Protein AF-A0A8S3RY70-F1 (afdb_monomer_lite)

Radius of gyration: 50.69 Å; chains: 1; bounding box: 101×26×153 Å

InterPro domains:
  IPR037692 Centrosomal protein of 70kDa [PTHR14594] (24-160)

Organism: Mytilus edulis (NCBI:txid6550)

Structure (mmCIF, N/CA/C/O backbone):
data_AF-A0A8S3RY70-F1
#
_entry.id   AF-A0A8S3RY70-F1
#
loop_
_atom_site.group_PDB
_atom_site.id
_atom_site.type_symbol
_atom_site.label_atom_id
_atom_site.label_alt_id
_atom_site.label_comp_id
_atom_site.label_asym_id
_atom_site.label_entity_id
_atom_site.label_seq_id
_atom_site.pdbx_PDB_ins_code
_atom_site.Cartn_x
_atom_site.Cartn_y
_atom_site.Cartn_z
_atom_site.occupancy
_atom_site.B_iso_or_equiv
_atom_site.auth_seq_id
_atom_site.auth_comp_id
_atom_site.auth_asym_id
_atom_site.auth_atom_id
_atom_site.pdbx_PDB_model_num
ATOM 1 N N . MET A 1 1 ? 48.195 20.180 -59.666 1.00 40.31 1 MET A N 1
ATOM 2 C CA . MET A 1 1 ? 47.235 19.082 -59.435 1.00 40.31 1 MET A CA 1
ATOM 3 C C . MET A 1 1 ? 47.561 18.448 -58.094 1.00 40.31 1 MET A C 1
ATOM 5 O O . MET A 1 1 ? 48.631 17.862 -58.009 1.00 40.31 1 MET A O 1
ATOM 9 N N . PRO A 1 2 ? 46.742 18.605 -57.044 1.00 42.50 2 PRO A N 1
ATOM 10 C CA . PRO A 1 2 ? 46.885 17.799 -55.841 1.00 42.50 2 PRO A CA 1
ATOM 11 C C . PRO A 1 2 ? 45.959 16.576 -55.916 1.00 42.50 2 PRO A C 1
ATOM 13 O O . PRO A 1 2 ? 44.801 16.683 -56.326 1.00 42.50 2 PRO A O 1
ATOM 16 N N . HIS A 1 3 ? 46.510 15.414 -55.567 1.00 44.06 3 HIS A N 1
ATOM 17 C CA . HIS A 1 3 ? 45.805 14.139 -55.493 1.00 44.06 3 HIS A CA 1
ATOM 18 C C . HIS A 1 3 ? 44.674 14.195 -54.462 1.00 44.06 3 HIS A C 1
ATOM 20 O O . HIS A 1 3 ? 44.849 14.701 -53.354 1.00 44.06 3 HIS A O 1
ATOM 26 N N . ARG A 1 4 ? 43.507 13.684 -54.875 1.00 49.88 4 ARG A N 1
ATOM 27 C CA . ARG A 1 4 ? 42.359 13.389 -54.013 1.00 49.88 4 ARG A CA 1
ATOM 28 C C . ARG A 1 4 ? 42.833 12.529 -52.846 1.00 49.88 4 ARG A C 1
ATOM 30 O O . ARG A 1 4 ? 43.510 11.537 -53.081 1.00 49.88 4 ARG A O 1
ATOM 37 N N . GLY A 1 5 ? 42.458 12.920 -51.631 1.00 53.47 5 GLY A N 1
ATOM 38 C CA . GLY A 1 5 ? 42.557 12.046 -50.474 1.00 53.47 5 GLY A CA 1
ATOM 39 C C . GLY A 1 5 ? 41.708 10.805 -50.712 1.00 53.47 5 GLY A C 1
ATOM 40 O O . GLY A 1 5 ? 40.521 10.921 -51.028 1.00 53.47 5 GLY A O 1
ATOM 41 N N . ASP A 1 6 ? 42.341 9.647 -50.592 1.00 48.41 6 ASP A N 1
ATOM 42 C CA . ASP A 1 6 ? 41.660 8.376 -50.426 1.00 48.41 6 ASP A CA 1
ATOM 43 C C . ASP A 1 6 ? 40.875 8.469 -49.113 1.00 48.41 6 ASP A C 1
ATOM 45 O O . ASP A 1 6 ? 41.433 8.545 -48.020 1.00 48.41 6 ASP A O 1
ATOM 49 N N . VAL A 1 7 ? 39.559 8.618 -49.234 1.00 56.88 7 VAL A N 1
ATOM 50 C CA . VAL A 1 7 ? 38.648 8.542 -48.098 1.00 56.88 7 VAL A CA 1
ATOM 51 C C . VAL A 1 7 ? 38.466 7.049 -47.829 1.00 56.88 7 VAL A C 1
ATOM 53 O O . VAL A 1 7 ? 37.904 6.344 -48.664 1.00 56.88 7 VAL A O 1
ATOM 56 N N . ASP A 1 8 ? 38.987 6.568 -46.700 1.00 56.91 8 ASP A N 1
ATOM 57 C CA . ASP A 1 8 ? 38.891 5.174 -46.238 1.00 56.91 8 ASP A CA 1
ATOM 58 C C . ASP A 1 8 ? 37.442 4.814 -45.847 1.00 56.91 8 ASP A C 1
ATOM 60 O O . ASP A 1 8 ? 37.106 4.652 -44.672 1.00 56.91 8 ASP A O 1
ATOM 64 N N . TYR A 1 9 ? 36.553 4.693 -46.834 1.00 58.62 9 TYR A N 1
ATOM 65 C CA . TYR A 1 9 ? 35.142 4.347 -46.620 1.00 58.62 9 TYR A CA 1
ATOM 66 C C . TYR A 1 9 ? 34.954 2.959 -45.976 1.00 58.62 9 TYR A C 1
ATOM 68 O O . TYR A 1 9 ? 34.000 2.757 -45.230 1.00 58.62 9 TYR A O 1
ATOM 76 N N . GLU A 1 10 ? 35.871 2.013 -46.208 1.00 60.88 10 GLU A N 1
ATOM 77 C CA . GLU A 1 10 ? 35.789 0.653 -45.647 1.00 60.88 10 GLU A CA 1
ATOM 78 C C . GLU A 1 10 ? 36.061 0.608 -44.133 1.00 60.88 10 GLU A C 1
ATOM 80 O O . GLU A 1 10 ? 35.450 -0.181 -43.410 1.00 60.88 10 GLU A O 1
ATOM 85 N N . ASN A 1 11 ? 36.944 1.478 -43.628 1.00 65.56 11 ASN A N 1
ATOM 86 C CA . ASN A 1 11 ? 37.232 1.561 -42.193 1.00 65.56 11 ASN A CA 1
ATOM 87 C C . ASN A 1 11 ? 36.081 2.205 -41.411 1.00 65.56 11 ASN A C 1
ATOM 89 O O . ASN A 1 11 ? 35.861 1.861 -40.247 1.00 65.56 11 ASN A O 1
ATOM 93 N N . ASP A 1 12 ? 35.355 3.133 -42.034 1.00 68.25 12 ASP A N 1
ATOM 94 C CA . ASP A 1 12 ? 34.250 3.840 -41.389 1.00 68.25 12 ASP A CA 1
ATOM 95 C C . ASP A 1 12 ? 32.998 2.951 -41.288 1.00 68.25 12 ASP A C 1
ATOM 97 O O . ASP A 1 12 ? 32.370 2.884 -40.232 1.00 68.25 12 ASP A O 1
ATOM 101 N N . ASP A 1 13 ? 32.702 2.154 -42.321 1.00 71.62 13 ASP A N 1
ATOM 102 C CA . ASP A 1 13 ? 31.567 1.217 -42.313 1.00 71.62 13 ASP A CA 1
ATOM 103 C C . ASP A 1 13 ? 31.743 0.091 -41.272 1.00 71.62 13 ASP A C 1
ATOM 105 O O . ASP A 1 13 ? 30.827 -0.224 -40.504 1.00 71.62 13 ASP A O 1
ATOM 109 N N . MET A 1 14 ? 32.964 -0.448 -41.133 1.00 73.56 14 MET A N 1
ATOM 110 C CA . MET A 1 14 ? 33.281 -1.413 -40.069 1.00 73.56 14 MET A CA 1
ATOM 111 C C . MET A 1 14 ? 33.104 -0.820 -38.664 1.00 73.56 14 MET A C 1
ATOM 113 O O . MET A 1 14 ? 32.592 -1.495 -37.764 1.00 73.56 14 MET A O 1
ATOM 117 N N . ARG A 1 15 ? 33.494 0.444 -38.460 1.00 77.69 15 ARG A N 1
ATOM 118 C CA . ARG A 1 15 ? 33.315 1.141 -37.176 1.00 77.69 15 ARG A CA 1
ATOM 119 C C . ARG A 1 15 ? 31.844 1.400 -36.871 1.00 77.69 15 ARG A C 1
ATOM 121 O O . ARG A 1 15 ? 31.415 1.161 -35.742 1.00 77.69 15 ARG A O 1
ATOM 128 N N . ILE A 1 16 ? 31.065 1.830 -37.862 1.00 79.31 16 ILE A N 1
ATOM 129 C CA . ILE A 1 16 ? 29.621 2.061 -37.730 1.00 79.31 16 ILE A CA 1
ATOM 130 C C . ILE A 1 16 ? 28.901 0.755 -37.372 1.00 79.31 16 ILE A C 1
ATOM 132 O O . ILE A 1 16 ? 28.105 0.735 -36.431 1.00 79.31 16 ILE A O 1
ATOM 136 N N . SER A 1 17 ? 29.227 -0.347 -38.053 1.00 79.81 17 SER A N 1
ATOM 137 C CA . SER A 1 17 ? 28.645 -1.663 -37.772 1.00 79.81 17 SER A CA 1
ATOM 138 C C . SER A 1 17 ? 28.992 -2.167 -36.366 1.00 79.81 17 SER A C 1
ATOM 140 O O . SER A 1 17 ? 28.121 -2.656 -35.642 1.00 79.81 17 SER A O 1
ATOM 142 N N . SER A 1 18 ? 30.245 -1.990 -35.932 1.00 83.88 18 SER A N 1
ATOM 143 C CA . SER A 1 18 ? 30.677 -2.350 -34.576 1.00 83.88 18 SER A CA 1
ATOM 144 C C . SER A 1 18 ? 29.938 -1.543 -33.506 1.00 83.88 18 SER A C 1
ATOM 146 O O . SER A 1 18 ? 29.414 -2.122 -32.556 1.00 83.88 18 SER A O 1
ATOM 148 N N . ASN A 1 19 ? 29.850 -0.220 -33.669 1.00 85.81 19 ASN A N 1
ATOM 149 C CA . ASN A 1 19 ? 29.163 0.653 -32.715 1.00 85.81 19 ASN A CA 1
ATOM 150 C C . ASN A 1 19 ? 27.660 0.356 -32.655 1.00 85.81 19 ASN A C 1
ATOM 152 O O . ASN A 1 19 ? 27.086 0.324 -31.570 1.00 85.81 19 ASN A O 1
ATOM 156 N N . TYR A 1 20 ? 27.029 0.069 -33.799 1.00 88.94 20 TYR A N 1
ATOM 157 C CA . TYR A 1 20 ? 25.628 -0.345 -33.850 1.00 88.94 20 TYR A CA 1
ATOM 158 C C . TYR A 1 20 ? 25.375 -1.633 -33.056 1.00 88.94 20 TYR A C 1
ATOM 160 O O . TYR A 1 20 ? 24.384 -1.720 -32.336 1.00 88.94 20 TYR A O 1
ATOM 168 N N . ARG A 1 21 ? 26.263 -2.631 -33.154 1.00 90.56 21 ARG A N 1
ATOM 169 C CA . ARG A 1 21 ? 26.106 -3.887 -32.404 1.00 90.56 21 ARG A CA 1
ATOM 170 C C . ARG A 1 21 ? 26.146 -3.671 -30.894 1.00 90.56 21 ARG A C 1
ATOM 172 O O . ARG A 1 21 ? 25.269 -4.184 -30.207 1.00 90.56 21 ARG A O 1
ATOM 179 N N . VAL A 1 22 ? 27.114 -2.894 -30.407 1.00 91.75 22 VAL A N 1
ATOM 180 C CA . VAL A 1 22 ? 27.222 -2.547 -28.979 1.00 91.75 22 VAL A CA 1
ATOM 181 C C . VAL A 1 22 ? 25.963 -1.816 -28.517 1.00 91.75 22 VAL A C 1
ATOM 183 O O . VAL A 1 22 ? 25.347 -2.193 -27.527 1.00 91.75 22 VAL A O 1
ATOM 186 N N . GLU A 1 23 ? 25.520 -0.832 -29.297 1.00 92.44 23 GLU A N 1
ATOM 187 C CA . GLU A 1 23 ? 24.319 -0.057 -29.003 1.00 92.44 23 GLU A CA 1
ATOM 188 C C . GLU A 1 23 ? 23.063 -0.944 -28.919 1.00 92.44 23 GLU A C 1
ATOM 190 O O . GLU A 1 23 ? 22.250 -0.803 -28.006 1.00 92.44 23 GLU A O 1
ATOM 195 N N . VAL A 1 24 ? 22.909 -1.904 -29.834 1.00 93.81 24 VAL A N 1
ATOM 196 C CA . VAL A 1 24 ? 21.807 -2.875 -29.802 1.00 93.81 24 VAL A CA 1
ATOM 197 C C . VAL A 1 24 ? 21.859 -3.744 -28.548 1.00 93.81 24 VAL A C 1
ATOM 199 O O . VAL A 1 24 ? 20.811 -3.965 -27.943 1.00 93.81 24 VAL A O 1
ATOM 202 N N . GLU A 1 25 ? 23.032 -4.246 -28.163 1.00 94.62 25 GLU A N 1
ATOM 203 C CA . GLU A 1 25 ? 23.199 -5.086 -26.970 1.00 94.62 25 GLU A CA 1
ATOM 204 C C . GLU A 1 25 ? 22.849 -4.310 -25.690 1.00 94.62 25 GLU A C 1
ATOM 206 O O . GLU A 1 25 ? 22.029 -4.775 -24.897 1.00 94.62 25 GLU A O 1
ATOM 211 N N . GLU A 1 26 ? 23.350 -3.084 -25.534 1.00 94.06 26 GLU A N 1
ATOM 212 C CA . GLU A 1 26 ? 23.050 -2.255 -24.361 1.00 94.06 26 GLU A CA 1
ATOM 213 C C . GLU A 1 26 ? 21.557 -1.901 -24.264 1.00 94.06 26 GLU A C 1
ATOM 215 O O . GLU A 1 26 ? 20.950 -1.979 -23.192 1.00 94.06 26 GLU A O 1
ATOM 220 N N . TRP A 1 27 ? 20.911 -1.573 -25.388 1.00 96.19 27 TRP A N 1
ATOM 221 C CA . TRP A 1 27 ? 19.465 -1.335 -25.405 1.00 96.19 27 TRP A CA 1
ATOM 222 C C . TRP A 1 27 ? 18.636 -2.602 -25.199 1.00 96.19 27 TRP A C 1
ATOM 224 O O . TRP A 1 27 ? 17.503 -2.513 -24.719 1.00 96.19 27 TRP A O 1
ATOM 234 N N . GLN A 1 28 ? 19.145 -3.787 -25.545 1.00 96.31 28 GLN A N 1
ATOM 235 C CA . GLN A 1 28 ? 18.441 -5.041 -25.276 1.00 96.31 28 GLN A CA 1
ATOM 236 C C . GLN A 1 28 ? 18.275 -5.285 -23.777 1.00 96.31 28 GLN A C 1
ATOM 238 O O . GLN A 1 28 ? 17.209 -5.752 -23.370 1.00 96.31 28 GLN A O 1
ATOM 243 N N . ASP A 1 29 ? 19.271 -4.944 -22.964 1.00 94.38 29 ASP A N 1
ATOM 244 C CA . ASP A 1 29 ? 19.179 -5.094 -21.513 1.00 94.38 29 ASP A CA 1
ATOM 245 C C . ASP A 1 29 ? 18.167 -4.119 -20.905 1.00 94.38 29 ASP A C 1
ATOM 247 O O . ASP A 1 29 ? 17.280 -4.547 -20.163 1.00 94.38 29 ASP A O 1
ATOM 251 N N . ILE A 1 30 ? 18.177 -2.851 -21.332 1.00 96.38 30 ILE A N 1
ATOM 252 C CA . ILE A 1 30 ? 17.139 -1.876 -20.950 1.00 96.38 30 ILE A CA 1
ATOM 253 C C . ILE A 1 30 ? 15.744 -2.366 -21.351 1.00 96.38 30 ILE A C 1
ATOM 255 O O . ILE A 1 30 ? 14.795 -2.292 -20.575 1.00 96.38 30 ILE A O 1
ATOM 259 N N . ASN A 1 31 ? 15.606 -2.919 -22.555 1.00 96.75 31 ASN A N 1
ATOM 260 C CA . ASN A 1 31 ? 14.332 -3.419 -23.060 1.00 96.75 31 ASN A CA 1
ATOM 261 C C . ASN A 1 31 ? 13.786 -4.624 -22.284 1.00 96.75 31 ASN A C 1
ATOM 263 O O . ASN A 1 31 ? 12.565 -4.801 -22.233 1.00 96.75 31 ASN A O 1
ATOM 267 N N . LYS A 1 32 ? 14.651 -5.469 -21.706 1.00 95.25 32 LYS A N 1
ATOM 268 C CA . LYS A 1 32 ? 14.214 -6.557 -20.815 1.00 95.25 32 LYS A CA 1
ATOM 269 C C . LYS A 1 32 ? 13.559 -5.980 -19.563 1.00 95.25 32 LYS A C 1
ATOM 271 O O . LYS A 1 32 ? 12.468 -6.426 -19.207 1.00 95.25 32 LYS A O 1
ATOM 276 N N . GLU A 1 33 ? 14.169 -4.960 -18.963 1.00 94.06 33 GLU A N 1
ATOM 277 C CA . GLU A 1 33 ? 13.595 -4.286 -17.796 1.00 94.06 33 GLU A CA 1
ATOM 278 C C . GLU A 1 33 ? 12.312 -3.531 -18.153 1.00 94.06 33 GLU A C 1
ATOM 280 O O . GLU A 1 33 ? 11.284 -3.756 -17.519 1.00 94.06 33 GLU A O 1
ATOM 285 N N . LEU A 1 34 ? 12.288 -2.751 -19.240 1.00 94.69 34 LEU A N 1
ATOM 286 C CA . LEU A 1 34 ? 11.062 -2.082 -19.697 1.00 94.69 34 LEU A CA 1
ATOM 287 C C . LEU A 1 34 ? 9.895 -3.074 -19.834 1.00 94.69 34 LEU A C 1
ATOM 289 O O . LEU A 1 34 ? 8.809 -2.826 -19.312 1.00 94.69 34 LEU A O 1
ATOM 293 N N . LYS A 1 35 ? 10.126 -4.246 -20.443 1.00 94.94 35 LYS A N 1
ATOM 294 C CA . LYS A 1 35 ? 9.106 -5.303 -20.547 1.00 94.94 35 LYS A CA 1
ATOM 295 C C . LYS A 1 35 ? 8.645 -5.834 -19.193 1.00 94.94 35 LYS A C 1
ATOM 297 O O . LYS A 1 35 ? 7.448 -6.058 -19.026 1.00 94.94 35 LYS A O 1
ATOM 302 N N . LYS A 1 36 ? 9.561 -6.051 -18.246 1.00 92.62 36 LYS A N 1
ATOM 303 C CA . LYS A 1 36 ? 9.231 -6.489 -16.878 1.00 92.62 36 LYS A CA 1
ATOM 304 C C . LYS A 1 36 ? 8.311 -5.482 -16.180 1.00 92.62 36 LYS A C 1
ATOM 306 O O . LYS A 1 36 ? 7.399 -5.893 -15.470 1.00 92.62 36 LYS A O 1
ATOM 311 N N . HIS A 1 37 ? 8.487 -4.192 -16.464 1.00 90.50 37 HIS A N 1
ATOM 312 C CA . HIS A 1 37 ? 7.613 -3.111 -15.999 1.00 90.50 37 HIS A CA 1
ATOM 313 C C . HIS A 1 37 ? 6.362 -2.880 -16.873 1.00 90.50 37 HIS A C 1
ATOM 315 O O . HIS A 1 37 ? 5.613 -1.935 -16.633 1.00 90.50 37 HIS A O 1
ATOM 321 N N . GLY A 1 38 ? 6.105 -3.715 -17.887 1.00 91.88 38 GLY A N 1
ATOM 322 C CA . GLY A 1 38 ? 4.952 -3.576 -18.787 1.00 91.88 38 GLY A CA 1
ATOM 323 C C . GLY A 1 38 ? 5.053 -2.410 -19.777 1.00 91.88 38 GLY A C 1
ATOM 324 O O . GLY A 1 38 ? 4.049 -2.017 -20.373 1.00 91.88 38 GLY A O 1
ATOM 325 N N . LEU A 1 39 ? 6.249 -1.850 -19.959 1.00 92.50 39 LEU A N 1
ATOM 326 C CA . LEU A 1 39 ? 6.523 -0.732 -20.853 1.00 92.50 39 LEU A CA 1
ATOM 327 C C . LEU A 1 39 ? 6.906 -1.214 -22.264 1.00 92.50 39 LEU A C 1
ATOM 329 O O . LEU A 1 39 ? 7.454 -2.310 -22.437 1.00 92.50 39 LEU A O 1
ATOM 333 N N . PRO A 1 40 ? 6.631 -0.402 -23.302 1.00 93.81 40 PRO A N 1
ATOM 334 C CA . PRO A 1 40 ? 7.055 -0.703 -24.663 1.00 93.81 40 PRO A CA 1
ATOM 335 C C . PRO A 1 40 ? 8.581 -0.649 -24.799 1.00 93.81 40 PRO A C 1
ATOM 337 O O . PRO A 1 40 ? 9.252 0.144 -24.145 1.00 93.81 40 PRO A O 1
ATOM 340 N N . ILE A 1 41 ? 9.123 -1.474 -25.698 1.00 95.00 41 ILE A N 1
ATOM 341 C CA . ILE A 1 41 ? 10.560 -1.497 -25.993 1.00 95.00 41 ILE A CA 1
ATOM 342 C C . ILE A 1 41 ? 10.986 -0.387 -26.953 1.00 95.00 41 ILE A C 1
ATOM 344 O O . ILE A 1 41 ? 10.231 0.018 -27.839 1.00 95.00 41 ILE A O 1
ATOM 348 N N . VAL A 1 42 ? 12.247 0.018 -26.841 1.00 94.06 42 VAL A N 1
ATOM 349 C CA . VAL A 1 42 ? 12.935 0.901 -27.783 1.00 94.06 42 VAL A CA 1
ATOM 350 C C . VAL A 1 42 ? 13.616 0.059 -28.859 1.00 94.06 42 VAL A C 1
ATOM 352 O O . VAL A 1 42 ? 14.452 -0.797 -28.570 1.00 94.06 42 VAL A O 1
ATOM 355 N N . LYS A 1 43 ? 13.259 0.287 -30.126 1.00 91.12 43 LYS A N 1
ATOM 356 C CA . LYS A 1 43 ? 13.875 -0.404 -31.264 1.00 91.12 43 LYS A CA 1
ATOM 357 C C . LYS A 1 43 ? 15.025 0.427 -31.825 1.00 91.12 43 LYS A C 1
ATOM 359 O O . LYS A 1 43 ? 14.801 1.544 -32.282 1.00 91.12 43 LYS A O 1
ATOM 364 N N . ILE A 1 44 ? 16.217 -0.161 -31.870 1.00 91.81 44 ILE A N 1
ATOM 365 C CA . ILE A 1 44 ? 17.390 0.439 -32.513 1.00 91.81 44 ILE A CA 1
ATOM 366 C C . ILE A 1 44 ? 17.443 -0.009 -33.973 1.00 91.81 44 ILE A C 1
ATOM 368 O O . ILE A 1 44 ? 17.334 -1.198 -34.281 1.00 91.81 44 ILE A O 1
ATOM 372 N N . LEU A 1 45 ? 17.559 0.957 -34.880 1.00 88.88 45 LEU A N 1
ATOM 373 C CA . LEU A 1 45 ? 17.603 0.730 -36.323 1.00 88.88 45 LEU A CA 1
ATOM 374 C C . LEU A 1 45 ? 19.038 0.803 -36.825 1.00 88.88 45 LEU A C 1
ATOM 376 O O . LEU A 1 45 ? 19.832 1.583 -36.301 1.00 88.88 45 LEU A O 1
ATOM 380 N N . HIS A 1 46 ? 19.359 0.001 -37.839 1.00 86.12 46 HIS A N 1
ATOM 381 C CA . HIS A 1 46 ? 20.659 0.100 -38.485 1.00 86.12 46 HIS A CA 1
ATOM 382 C C . HIS A 1 46 ? 20.780 1.470 -39.179 1.00 86.12 46 HIS A C 1
ATOM 384 O O . HIS A 1 46 ? 19.793 1.936 -39.757 1.00 86.12 46 HIS A O 1
ATOM 390 N N . PRO A 1 47 ? 21.953 2.131 -39.164 1.00 81.50 47 PRO A N 1
ATOM 391 C CA . PRO A 1 47 ? 22.130 3.451 -39.776 1.00 81.50 47 PRO A CA 1
ATOM 392 C C . PRO A 1 47 ? 21.715 3.529 -41.254 1.00 81.50 47 PRO A C 1
ATOM 394 O O . PRO A 1 47 ? 21.166 4.542 -41.684 1.00 81.50 47 PRO A O 1
ATOM 397 N N . SER A 1 48 ? 21.889 2.442 -42.015 1.00 81.06 48 SER A N 1
ATOM 398 C CA . SER A 1 48 ? 21.422 2.333 -43.410 1.00 81.06 48 SER A CA 1
ATOM 399 C C . SER A 1 48 ? 19.904 2.446 -43.571 1.00 81.06 48 SER A C 1
ATOM 401 O O . SER A 1 48 ? 19.428 2.848 -44.629 1.00 81.06 48 SER A O 1
ATOM 403 N N . ASP A 1 49 ? 19.142 2.108 -42.530 1.00 79.81 49 ASP A N 1
ATOM 404 C CA . ASP A 1 49 ? 17.681 2.002 -42.572 1.00 79.81 49 ASP A CA 1
ATOM 405 C C . ASP A 1 49 ? 16.996 3.297 -42.108 1.00 79.81 49 ASP A C 1
ATOM 407 O O . ASP A 1 49 ? 15.774 3.437 -42.201 1.00 79.81 49 ASP A O 1
ATOM 411 N N . VAL A 1 50 ? 17.768 4.269 -41.612 1.00 75.50 50 VAL A N 1
ATOM 412 C CA . VAL A 1 50 ? 17.252 5.535 -41.067 1.00 75.50 50 VAL A CA 1
ATOM 413 C C . VAL A 1 50 ? 16.559 6.368 -42.149 1.00 75.50 50 VAL A C 1
ATOM 415 O O . VAL A 1 50 ? 15.525 6.988 -41.896 1.00 75.50 50 VAL A O 1
ATOM 418 N N . THR A 1 51 ? 17.073 6.349 -43.381 1.00 72.19 51 THR A N 1
ATOM 419 C CA . THR A 1 51 ? 16.477 7.068 -44.521 1.00 72.19 51 THR A CA 1
ATOM 420 C C . THR A 1 51 ? 15.142 6.465 -44.963 1.00 72.19 51 THR A C 1
ATOM 422 O O . THR A 1 51 ? 14.276 7.197 -45.441 1.00 72.19 51 THR A O 1
ATOM 425 N N . LEU A 1 52 ? 14.930 5.163 -44.737 1.00 64.25 52 LEU A N 1
ATOM 426 C CA . LEU A 1 52 ? 13.704 4.446 -45.099 1.00 64.25 52 LEU A CA 1
ATOM 427 C C . LEU A 1 52 ? 12.508 4.818 -44.203 1.00 64.25 52 LEU A C 1
ATOM 429 O O . LEU A 1 52 ? 11.357 4.683 -44.618 1.00 64.25 52 LEU A O 1
ATOM 433 N N . LEU A 1 53 ? 12.764 5.292 -42.980 1.00 69.31 53 LEU A N 1
ATOM 434 C CA . LEU A 1 53 ? 11.741 5.564 -41.960 1.00 69.31 53 LEU A CA 1
ATOM 435 C C . LEU A 1 53 ? 11.714 7.029 -41.500 1.00 69.31 53 LEU A C 1
ATOM 437 O O . LEU A 1 53 ? 11.210 7.344 -40.417 1.00 69.31 53 LEU A O 1
ATOM 441 N N . SER A 1 54 ? 12.220 7.929 -42.345 1.00 70.44 54 SER A N 1
ATOM 442 C CA . SER A 1 54 ? 12.285 9.361 -42.059 1.00 70.44 54 SER A CA 1
ATOM 443 C C . SER A 1 54 ? 10.910 9.917 -41.649 1.00 70.44 54 SER A C 1
ATOM 445 O O . SER A 1 54 ? 9.900 9.684 -42.314 1.00 70.44 54 SER A O 1
ATOM 447 N N . GLY A 1 55 ? 10.856 10.606 -40.504 1.00 75.56 55 GLY A N 1
ATOM 448 C CA . GLY A 1 55 ? 9.619 11.124 -39.899 1.00 75.56 55 GLY A CA 1
ATOM 449 C C . GLY A 1 55 ? 8.922 10.191 -38.897 1.00 75.56 55 GLY A C 1
ATOM 450 O O . GLY A 1 55 ? 7.954 10.609 -38.266 1.00 75.56 55 GLY A O 1
ATOM 451 N N . ARG A 1 56 ? 9.400 8.952 -38.708 1.00 80.75 56 ARG A N 1
ATOM 452 C CA . ARG A 1 56 ? 8.897 8.003 -37.685 1.00 80.75 56 ARG A CA 1
ATOM 453 C C . ARG A 1 56 ? 9.972 7.532 -36.703 1.00 80.75 56 ARG A C 1
ATOM 455 O O . ARG A 1 56 ? 9.714 6.661 -35.877 1.00 80.75 56 ARG A O 1
ATOM 462 N N . THR A 1 57 ? 11.174 8.086 -36.809 1.00 86.00 57 THR A N 1
ATOM 463 C CA . THR A 1 57 ? 12.356 7.691 -36.040 1.00 86.00 57 THR A CA 1
ATOM 464 C C . THR A 1 57 ? 13.025 8.920 -35.451 1.00 86.00 57 THR A C 1
ATOM 466 O O . THR A 1 57 ? 13.043 9.979 -36.079 1.00 86.00 57 THR A O 1
ATOM 469 N N . ILE A 1 58 ? 13.612 8.767 -34.270 1.00 86.56 58 ILE A N 1
ATOM 470 C CA . ILE A 1 58 ? 14.425 9.802 -33.630 1.00 86.56 58 ILE A CA 1
ATOM 471 C C . ILE A 1 58 ? 15.884 9.380 -33.782 1.00 86.56 58 ILE A C 1
ATOM 473 O O . ILE A 1 58 ? 16.235 8.256 -33.432 1.00 86.56 58 ILE A O 1
ATOM 477 N N . CYS A 1 59 ? 16.712 10.264 -34.336 1.00 86.75 59 CYS A N 1
ATOM 478 C CA . CYS A 1 59 ? 18.156 10.066 -34.378 1.00 86.75 59 CYS A CA 1
ATOM 479 C C . CYS A 1 59 ? 18.762 10.674 -33.113 1.00 86.75 59 CYS A C 1
ATOM 481 O O . CYS A 1 59 ? 18.462 11.821 -32.780 1.00 86.75 59 CYS A O 1
ATOM 483 N N . MET A 1 60 ? 19.582 9.900 -32.415 1.00 89.50 60 MET A N 1
ATOM 484 C CA . MET A 1 60 ? 20.325 10.342 -31.240 1.00 89.50 60 MET A CA 1
ATOM 485 C C . MET A 1 60 ? 21.800 10.075 -31.496 1.00 89.50 60 MET A C 1
ATOM 487 O O . MET A 1 60 ? 22.149 9.066 -32.110 1.00 89.50 60 MET A O 1
ATOM 491 N N . ASP A 1 61 ? 22.656 10.978 -31.033 1.00 89.94 61 ASP A N 1
ATOM 492 C CA . ASP A 1 61 ? 24.073 10.665 -30.940 1.00 89.94 61 ASP A CA 1
ATOM 493 C C . ASP A 1 61 ? 24.326 9.679 -29.780 1.00 89.94 61 ASP A C 1
ATOM 495 O O . ASP A 1 61 ? 23.450 9.405 -28.951 1.00 89.94 61 ASP A O 1
ATOM 499 N N . LEU A 1 62 ? 25.529 9.102 -29.748 1.00 89.44 62 LEU A N 1
ATOM 500 C CA . LEU A 1 62 ? 25.915 8.128 -28.724 1.00 89.44 62 LEU A CA 1
ATOM 501 C C . LEU A 1 62 ? 25.791 8.697 -27.293 1.00 89.44 62 LEU A C 1
ATOM 503 O O . LEU A 1 62 ? 25.178 8.025 -26.461 1.00 89.44 62 LEU A O 1
ATOM 507 N N . PRO A 1 63 ? 26.276 9.922 -26.984 1.00 93.94 63 PRO A N 1
ATOM 508 C CA . PRO A 1 63 ? 26.120 10.503 -25.648 1.00 93.94 63 PRO A CA 1
ATOM 509 C C . PRO A 1 63 ? 24.662 10.693 -25.216 1.00 93.94 63 PRO A C 1
ATOM 511 O O . PRO A 1 63 ? 24.311 10.390 -24.072 1.00 93.94 63 PRO A O 1
ATOM 514 N N . MET A 1 64 ? 23.791 11.172 -26.110 1.00 94.75 64 MET A N 1
ATOM 515 C CA . MET A 1 64 ? 22.364 11.309 -25.817 1.00 94.75 64 MET A CA 1
ATOM 516 C C . MET A 1 64 ? 21.737 9.946 -25.557 1.00 94.75 64 MET A C 1
ATOM 518 O O . MET A 1 64 ? 20.991 9.795 -24.592 1.00 94.75 64 MET A O 1
ATOM 522 N N . SER A 1 65 ? 22.058 8.949 -26.381 1.00 94.31 65 SER A N 1
ATOM 523 C CA . SER A 1 65 ? 21.524 7.602 -26.219 1.00 94.31 65 SER A CA 1
ATOM 524 C C . SER A 1 65 ? 21.927 6.977 -24.881 1.00 94.31 65 SER A C 1
ATOM 526 O O . SER A 1 65 ? 21.069 6.478 -24.149 1.00 94.31 65 SER A O 1
ATOM 528 N N . GLN A 1 66 ? 23.202 7.104 -24.502 1.00 95.38 66 GLN A N 1
ATOM 529 C CA . GLN A 1 66 ? 23.697 6.675 -23.195 1.00 95.38 66 GLN A CA 1
ATOM 530 C C . GLN A 1 66 ? 22.956 7.387 -22.053 1.00 95.38 66 GLN A C 1
ATOM 532 O O . GLN A 1 66 ? 22.452 6.732 -21.143 1.00 95.38 66 GLN A O 1
ATOM 537 N N . THR A 1 67 ? 22.813 8.712 -22.133 1.00 97.00 67 THR A N 1
ATOM 538 C CA . THR A 1 67 ? 22.094 9.502 -21.117 1.00 97.00 67 THR A CA 1
ATOM 539 C C . THR A 1 67 ? 20.641 9.042 -20.973 1.00 97.00 67 THR A C 1
ATOM 541 O O . THR A 1 67 ? 20.114 8.926 -19.867 1.00 97.00 67 THR A O 1
ATOM 544 N N . VAL A 1 68 ? 19.966 8.749 -22.088 1.00 95.94 68 VAL A N 1
ATOM 545 C CA . VAL A 1 68 ? 18.589 8.243 -22.067 1.00 95.94 68 VAL A CA 1
ATOM 546 C C . VAL A 1 68 ? 18.527 6.846 -21.440 1.00 95.94 68 VAL A C 1
ATOM 548 O O . VAL A 1 68 ? 17.623 6.601 -20.640 1.00 95.94 68 VAL A O 1
ATOM 551 N N . ARG A 1 69 ? 19.479 5.946 -21.736 1.00 95.56 69 ARG A N 1
ATOM 552 C CA . ARG A 1 69 ? 19.566 4.633 -21.070 1.00 95.56 69 ARG A CA 1
ATOM 553 C C . ARG A 1 69 ? 19.728 4.780 -19.557 1.00 95.56 69 ARG A C 1
ATOM 555 O O . ARG A 1 69 ? 18.975 4.163 -18.808 1.00 95.56 69 ARG A O 1
ATOM 562 N N . GLU A 1 70 ? 20.656 5.622 -19.110 1.00 96.62 70 GLU A N 1
ATOM 563 C CA . GLU A 1 70 ? 20.898 5.888 -17.685 1.00 96.62 70 GLU A CA 1
ATOM 564 C C . GLU A 1 70 ? 19.646 6.449 -16.993 1.00 96.62 70 GLU A C 1
ATOM 566 O O . GLU A 1 70 ? 19.267 5.986 -15.914 1.00 96.62 70 GLU A O 1
ATOM 571 N N . ASN A 1 71 ? 18.938 7.372 -17.650 1.00 96.50 71 ASN A N 1
ATOM 572 C CA . ASN A 1 71 ? 17.672 7.905 -17.151 1.00 96.50 71 ASN A CA 1
ATOM 573 C C . ASN A 1 71 ? 16.592 6.823 -17.041 1.00 96.50 71 ASN A C 1
ATOM 575 O O . ASN A 1 71 ? 15.879 6.783 -16.039 1.00 96.50 71 ASN A O 1
ATOM 579 N N . PHE A 1 72 ? 16.468 5.930 -18.030 1.00 95.62 72 PHE A N 1
ATOM 580 C CA . PHE A 1 72 ? 15.532 4.809 -17.942 1.00 95.62 72 PHE A CA 1
ATOM 581 C C . PHE A 1 72 ? 15.859 3.898 -16.761 1.00 95.62 72 PHE A C 1
ATOM 583 O O . PHE A 1 72 ? 14.951 3.563 -16.005 1.00 95.62 72 PHE A O 1
ATOM 590 N N . ILE A 1 73 ? 17.132 3.542 -16.558 1.00 94.75 73 ILE A N 1
ATOM 591 C CA . ILE A 1 73 ? 17.556 2.738 -15.400 1.00 94.75 73 ILE A CA 1
ATOM 592 C C . ILE A 1 73 ? 17.156 3.436 -14.100 1.00 94.75 73 ILE A C 1
ATOM 594 O O . ILE A 1 73 ? 16.513 2.826 -13.247 1.00 94.75 73 ILE A O 1
ATOM 598 N N . SER A 1 74 ? 17.497 4.718 -13.955 1.00 96.12 74 SER A N 1
ATOM 599 C CA . SER A 1 74 ? 17.193 5.481 -12.743 1.00 96.12 74 SER A CA 1
ATOM 600 C C . SER A 1 74 ? 15.689 5.551 -12.467 1.00 96.12 74 SER A C 1
ATOM 602 O O . SER A 1 74 ? 15.272 5.340 -11.327 1.00 96.12 74 SER A O 1
ATOM 604 N N . LEU A 1 75 ? 14.873 5.790 -13.497 1.00 95.19 75 LEU A N 1
ATOM 605 C CA . LEU A 1 75 ? 13.416 5.824 -13.372 1.00 95.19 75 LEU A CA 1
ATOM 606 C C . LEU A 1 75 ? 12.833 4.454 -13.012 1.00 95.19 75 LEU A C 1
ATOM 608 O O . LEU A 1 75 ? 11.931 4.391 -12.184 1.00 95.19 75 LEU A O 1
ATOM 612 N N . MET A 1 76 ? 13.344 3.363 -13.589 1.00 93.44 76 MET A N 1
ATOM 613 C CA . MET A 1 76 ? 12.887 2.006 -13.260 1.00 93.44 76 MET A CA 1
ATOM 614 C C . MET A 1 76 ? 13.197 1.645 -11.803 1.00 93.44 76 MET A C 1
ATOM 616 O O . MET A 1 76 ? 12.320 1.146 -11.101 1.00 93.44 76 MET A O 1
ATOM 620 N N . VAL A 1 77 ? 14.395 1.985 -11.315 1.00 94.62 77 VAL A N 1
ATOM 621 C CA . VAL A 1 77 ? 14.773 1.792 -9.904 1.00 94.62 77 VAL A CA 1
ATOM 622 C C . VAL A 1 77 ? 13.870 2.600 -8.966 1.00 94.62 77 VAL A C 1
ATOM 624 O O . VAL A 1 77 ? 13.427 2.083 -7.940 1.00 94.62 77 VAL A O 1
ATOM 627 N N . ASP A 1 78 ? 13.557 3.850 -9.313 1.00 95.44 78 ASP A N 1
ATOM 628 C CA . ASP A 1 78 ? 12.627 4.676 -8.532 1.00 95.44 78 ASP A CA 1
ATOM 629 C C . ASP A 1 78 ? 11.196 4.107 -8.564 1.00 95.44 78 ASP A C 1
ATOM 631 O O . ASP A 1 78 ? 10.525 4.054 -7.532 1.00 95.44 78 ASP A O 1
ATOM 635 N N . CYS A 1 79 ? 10.733 3.599 -9.711 1.00 93.00 79 CYS A N 1
ATOM 636 C CA . CYS A 1 79 ? 9.451 2.900 -9.816 1.00 93.00 79 CYS A CA 1
ATOM 637 C C . CYS A 1 79 ? 9.389 1.666 -8.904 1.00 93.00 79 CYS A C 1
ATOM 639 O O . CYS A 1 79 ? 8.411 1.520 -8.171 1.00 93.00 79 CYS A O 1
ATOM 641 N N . ASP A 1 80 ? 10.422 0.820 -8.902 1.00 94.38 80 ASP A N 1
ATOM 642 C CA . ASP A 1 80 ? 10.510 -0.345 -8.011 1.00 94.38 80 ASP A CA 1
ATOM 643 C C . ASP A 1 80 ? 10.502 0.070 -6.535 1.00 94.38 80 ASP A C 1
ATOM 645 O O . ASP A 1 80 ? 9.769 -0.495 -5.719 1.00 94.38 80 ASP A O 1
ATOM 649 N N . HIS A 1 81 ? 11.273 1.100 -6.180 1.00 96.88 81 HIS A N 1
ATOM 650 C CA . HIS A 1 81 ? 11.303 1.617 -4.816 1.00 96.88 81 HIS A CA 1
ATOM 651 C C . HIS A 1 81 ? 9.924 2.114 -4.361 1.00 96.88 81 HIS A C 1
ATOM 653 O O . HIS A 1 81 ? 9.455 1.757 -3.277 1.00 96.88 81 HIS A O 1
ATOM 659 N N . ARG A 1 82 ? 9.236 2.891 -5.204 1.00 96.31 82 ARG A N 1
ATOM 660 C CA . ARG A 1 82 ? 7.880 3.379 -4.919 1.00 96.31 82 ARG A CA 1
ATOM 661 C C . ARG A 1 82 ? 6.866 2.246 -4.832 1.00 96.31 82 ARG A C 1
ATOM 663 O O . ARG A 1 82 ? 5.981 2.307 -3.983 1.00 96.31 82 ARG A O 1
ATOM 670 N N . GLN A 1 83 ? 6.994 1.217 -5.667 1.00 95.56 83 GLN A N 1
ATOM 671 C CA . GLN A 1 83 ? 6.122 0.047 -5.619 1.00 95.56 83 GLN A CA 1
ATOM 672 C C . GLN A 1 83 ? 6.266 -0.702 -4.287 1.00 95.56 83 GLN A C 1
ATOM 674 O O . GLN A 1 83 ? 5.256 -1.065 -3.681 1.00 95.56 83 GLN A O 1
ATOM 679 N N . ASN A 1 84 ? 7.496 -0.858 -3.791 1.00 97.25 84 ASN A N 1
ATOM 680 C CA . ASN A 1 84 ? 7.756 -1.450 -2.477 1.00 97.25 84 ASN A CA 1
ATOM 681 C C . ASN A 1 84 ? 7.158 -0.600 -1.347 1.00 97.25 84 ASN A C 1
ATOM 683 O O . ASN A 1 84 ? 6.441 -1.124 -0.499 1.00 97.25 84 ASN A O 1
ATOM 687 N N . LEU A 1 85 ? 7.358 0.723 -1.375 1.00 98.25 85 LEU A N 1
ATOM 688 C CA . LEU A 1 85 ? 6.756 1.628 -0.387 1.00 98.25 85 LEU A CA 1
ATOM 689 C C . LEU A 1 85 ? 5.222 1.564 -0.391 1.00 98.25 85 LEU A C 1
ATOM 691 O O . LEU A 1 85 ? 4.600 1.564 0.670 1.00 98.25 85 LEU A O 1
ATOM 695 N N . LEU A 1 86 ? 4.599 1.499 -1.571 1.00 98.25 86 LEU A N 1
ATOM 696 C CA . LEU A 1 86 ? 3.151 1.322 -1.693 1.00 98.25 86 LEU A CA 1
ATOM 697 C C . LEU A 1 86 ? 2.698 0.004 -1.061 1.00 98.25 86 LEU A C 1
ATOM 699 O O . LEU A 1 86 ? 1.696 -0.012 -0.347 1.00 98.25 86 LEU A O 1
ATOM 703 N N . GLN A 1 87 ? 3.434 -1.085 -1.288 1.00 98.31 87 GLN A N 1
ATOM 704 C CA . GLN A 1 87 ? 3.132 -2.382 -0.690 1.00 98.31 87 GLN A CA 1
ATOM 705 C C . GLN A 1 87 ? 3.239 -2.344 0.840 1.00 98.31 87 GLN A C 1
ATOM 707 O O . GLN A 1 87 ? 2.314 -2.791 1.522 1.00 98.31 87 GLN A O 1
ATOM 712 N N . ASP A 1 88 ? 4.301 -1.750 1.383 1.00 98.25 88 ASP A N 1
ATOM 713 C CA . ASP A 1 88 ? 4.490 -1.597 2.830 1.00 98.25 88 ASP A CA 1
ATOM 714 C C . ASP A 1 88 ? 3.381 -0.745 3.462 1.00 98.25 88 ASP A C 1
ATOM 716 O O . ASP A 1 88 ? 2.841 -1.090 4.517 1.00 98.25 88 ASP A O 1
ATOM 720 N N . LEU A 1 89 ? 2.977 0.342 2.793 1.00 98.56 89 LEU A N 1
ATOM 721 C CA . LEU A 1 89 ? 1.856 1.177 3.227 1.00 98.56 89 LEU A CA 1
ATOM 722 C C . LEU A 1 89 ? 0.534 0.408 3.233 1.00 98.56 89 LEU A C 1
ATOM 724 O O . LEU A 1 89 ? -0.241 0.555 4.178 1.00 98.56 89 LEU A O 1
ATOM 728 N N . ILE A 1 90 ? 0.269 -0.418 2.217 1.00 98.38 90 ILE A N 1
ATOM 729 C CA . ILE A 1 90 ? -0.933 -1.262 2.161 1.00 98.38 90 ILE A CA 1
ATOM 730 C C . ILE A 1 90 ? -0.942 -2.253 3.330 1.00 98.38 90 ILE A C 1
ATOM 732 O O . ILE A 1 90 ? -1.953 -2.365 4.027 1.00 98.38 90 ILE A O 1
ATOM 736 N N . LEU A 1 91 ? 0.176 -2.942 3.573 1.00 98.44 91 LEU A N 1
ATOM 737 C CA . LEU A 1 91 ? 0.303 -3.905 4.669 1.00 98.44 91 LEU A CA 1
ATOM 738 C C . LEU A 1 91 ? 0.111 -3.232 6.033 1.00 98.44 91 LEU A C 1
ATOM 740 O O . LEU A 1 91 ? -0.706 -3.684 6.835 1.00 98.44 91 LEU A O 1
ATOM 744 N N . SER A 1 92 ? 0.796 -2.112 6.264 1.00 98.31 92 SER A N 1
ATOM 745 C CA . SER A 1 92 ? 0.678 -1.332 7.499 1.00 98.31 92 SER A CA 1
ATOM 746 C C . SER A 1 92 ? -0.745 -0.809 7.713 1.00 98.31 92 SER A C 1
ATOM 748 O O . SER A 1 92 ? -1.301 -0.928 8.805 1.00 98.31 92 SER A O 1
ATOM 750 N N . ASN A 1 93 ? -1.397 -0.302 6.663 1.00 98.50 93 ASN A N 1
ATOM 751 C CA . ASN A 1 93 ? -2.775 0.178 6.747 1.00 98.50 93 ASN A CA 1
ATOM 752 C C . ASN A 1 93 ? -3.757 -0.938 7.128 1.00 98.50 93 ASN A C 1
ATOM 754 O O . ASN A 1 93 ? -4.653 -0.712 7.942 1.00 98.50 93 ASN A O 1
ATOM 758 N N . ASN A 1 94 ? -3.583 -2.134 6.561 1.00 98.50 94 ASN A N 1
ATOM 759 C CA . ASN A 1 94 ? -4.411 -3.289 6.897 1.00 98.50 94 ASN A CA 1
ATOM 760 C C . ASN A 1 94 ? -4.196 -3.724 8.351 1.00 98.50 94 ASN A C 1
ATOM 762 O O . ASN A 1 94 ? -5.176 -3.918 9.066 1.00 98.50 94 ASN A O 1
ATOM 766 N N . GLN A 1 95 ? -2.946 -3.771 8.817 1.00 98.44 95 GLN A N 1
ATOM 767 C CA . GLN A 1 95 ? -2.637 -4.084 10.213 1.00 98.44 95 GLN A CA 1
ATOM 768 C C . GLN A 1 95 ? -3.285 -3.078 11.179 1.00 98.44 95 GLN A C 1
ATOM 770 O O . GLN A 1 95 ? -3.937 -3.469 12.146 1.00 98.44 95 GLN A O 1
ATOM 775 N N . ILE A 1 96 ? -3.175 -1.777 10.885 1.00 98.38 96 ILE A N 1
ATOM 776 C CA . ILE A 1 96 ? -3.794 -0.717 11.695 1.00 98.38 96 ILE A CA 1
ATOM 777 C C . ILE A 1 96 ? -5.317 -0.874 11.734 1.00 98.38 96 ILE A C 1
ATOM 779 O O . ILE A 1 96 ? -5.921 -0.710 12.793 1.00 98.38 96 ILE A O 1
ATOM 783 N N . LYS A 1 97 ? -5.953 -1.200 10.602 1.00 98.56 97 LYS A N 1
ATOM 784 C CA . LYS A 1 97 ? -7.401 -1.450 10.548 1.00 98.56 97 LYS A CA 1
ATOM 785 C C . LYS A 1 97 ? -7.802 -2.626 11.431 1.00 98.56 97 LYS A C 1
ATOM 787 O O . LYS A 1 97 ? -8.756 -2.495 12.191 1.00 98.56 97 LYS A O 1
ATOM 792 N N . GLU A 1 98 ? -7.073 -3.737 11.368 1.00 98.50 98 GLU A N 1
ATOM 793 C CA . GLU A 1 98 ? -7.343 -4.900 12.218 1.00 98.50 98 GLU A CA 1
ATOM 794 C C . GLU A 1 98 ? -7.209 -4.571 13.706 1.00 98.50 98 GLU A C 1
ATOM 796 O O . GLU A 1 98 ? -8.061 -4.953 14.510 1.00 98.50 98 GLU A O 1
ATOM 801 N N . ASP A 1 99 ? -6.159 -3.845 14.085 1.00 98.38 99 ASP A N 1
ATOM 802 C CA . ASP A 1 99 ? -5.931 -3.482 15.482 1.00 98.38 99 ASP A CA 1
ATOM 803 C C . ASP A 1 99 ? -6.968 -2.474 15.986 1.00 98.38 99 ASP A C 1
ATOM 805 O O . ASP A 1 99 ? -7.443 -2.597 17.119 1.00 98.38 99 ASP A O 1
ATOM 809 N N . LEU A 1 100 ? -7.407 -1.548 15.129 1.00 98.38 100 LEU A N 1
ATOM 810 C CA . LEU A 1 100 ? -8.516 -0.646 15.427 1.00 98.38 100 LEU A CA 1
ATOM 811 C C . LEU A 1 100 ? -9.822 -1.416 15.655 1.00 98.38 100 LEU A C 1
ATOM 813 O O . LEU A 1 100 ? -10.547 -1.118 16.606 1.00 98.38 100 LEU A O 1
ATOM 817 N N . THR A 1 101 ? -10.120 -2.422 14.828 1.00 98.25 101 THR A N 1
ATOM 818 C CA . THR A 1 101 ? -11.297 -3.279 15.020 1.00 98.25 101 THR A CA 1
ATOM 819 C C . THR A 1 101 ? -11.223 -4.015 16.358 1.00 98.25 101 THR A C 1
ATOM 821 O O . THR A 1 101 ? -12.154 -3.917 17.153 1.00 98.25 101 THR A O 1
ATOM 824 N N . LYS A 1 102 ? -10.086 -4.649 16.682 1.00 98.19 102 LYS A N 1
ATOM 825 C CA . LYS A 1 102 ? -9.894 -5.340 17.974 1.00 98.19 102 LYS A CA 1
ATOM 826 C C . LYS A 1 102 ? -10.083 -4.404 19.170 1.00 98.19 102 LYS A C 1
ATOM 828 O O . LYS A 1 102 ? -10.713 -4.780 20.158 1.00 98.19 102 LYS A O 1
ATOM 833 N N . GLN A 1 103 ? -9.525 -3.193 19.108 1.00 97.88 103 GLN A N 1
ATOM 834 C CA . GLN A 1 103 ? -9.679 -2.202 20.176 1.00 97.88 103 GLN A CA 1
ATOM 835 C C . GLN A 1 103 ? -11.122 -1.718 20.309 1.00 97.88 103 GLN A C 1
ATOM 837 O O . GLN A 1 103 ? -11.601 -1.552 21.429 1.00 97.88 103 GLN A O 1
ATOM 842 N N . THR A 1 104 ? -11.817 -1.532 19.189 1.00 98.12 104 THR A N 1
ATOM 843 C CA . THR A 1 104 ? -13.229 -1.135 19.176 1.00 98.12 104 THR A CA 1
ATOM 844 C C . THR A 1 104 ? -14.093 -2.199 19.846 1.00 98.12 104 THR A C 1
ATOM 846 O O . THR A 1 104 ? -14.824 -1.882 20.783 1.00 98.12 104 THR A O 1
ATOM 849 N N . ASP A 1 105 ? -13.907 -3.470 19.488 1.00 98.19 105 ASP A N 1
ATOM 850 C CA . ASP A 1 105 ? -14.622 -4.597 20.099 1.00 98.19 105 ASP A CA 1
ATOM 851 C C . ASP A 1 105 ? -14.382 -4.682 21.614 1.00 98.19 105 ASP A C 1
ATOM 853 O O . ASP A 1 105 ? -15.291 -4.959 22.403 1.00 98.19 105 ASP A O 1
ATOM 857 N N . LEU A 1 106 ? -13.138 -4.456 22.051 1.00 98.19 106 LEU A N 1
ATOM 858 C CA . LEU A 1 106 ? -12.801 -4.400 23.474 1.00 98.19 106 LEU A CA 1
ATOM 859 C C . LEU A 1 106 ? -13.488 -3.219 24.160 1.00 98.19 106 LEU A C 1
ATOM 861 O O . LEU A 1 106 ? -14.070 -3.392 25.232 1.00 98.19 106 LEU A O 1
ATOM 865 N N . MET A 1 107 ? -13.448 -2.034 23.551 1.00 98.00 107 MET A N 1
ATOM 866 C CA . MET A 1 107 ? -14.090 -0.836 24.083 1.00 98.00 107 MET A CA 1
ATOM 867 C C . MET A 1 107 ? -15.599 -1.037 24.233 1.00 98.00 107 MET A C 1
ATOM 869 O O . MET A 1 107 ? -16.150 -0.691 25.276 1.00 98.00 107 MET A O 1
ATOM 873 N N . GLU A 1 108 ? -16.263 -1.646 23.252 1.00 98.06 108 GLU A N 1
ATOM 874 C CA . GLU A 1 108 ? -17.690 -1.965 23.323 1.00 98.06 108 GLU A CA 1
ATOM 875 C C . GLU A 1 108 ? -18.007 -2.926 24.473 1.00 98.06 108 GLU A C 1
ATOM 877 O O . GLU A 1 108 ? -18.937 -2.675 25.245 1.00 98.06 108 GLU A O 1
ATOM 882 N N . LYS A 1 109 ? -17.195 -3.977 24.660 1.00 97.75 109 LYS A N 1
ATOM 883 C CA . LYS A 1 109 ? -17.332 -4.907 25.795 1.00 97.75 109 LYS A CA 1
ATOM 884 C C . LYS A 1 109 ? -17.181 -4.196 27.138 1.00 97.75 109 LYS A C 1
ATOM 886 O O . LYS A 1 109 ? -18.007 -4.384 28.034 1.00 97.75 109 LYS A O 1
ATOM 891 N N . TYR A 1 110 ? -16.146 -3.369 27.292 1.00 97.50 110 TYR A N 1
ATOM 892 C CA . TYR A 1 110 ? -15.929 -2.612 28.527 1.00 97.50 110 TYR A CA 1
ATOM 893 C C . TYR A 1 110 ? -17.036 -1.589 28.774 1.00 97.50 110 TYR A C 1
ATOM 895 O O . TYR A 1 110 ? -17.492 -1.448 29.908 1.00 97.50 110 TYR A O 1
ATOM 903 N N . HIS A 1 111 ? -17.515 -0.921 27.727 1.00 97.75 111 HIS A N 1
ATOM 904 C CA . HIS A 1 111 ? -18.623 0.026 27.813 1.00 97.75 111 HIS A CA 1
ATOM 905 C C . HIS A 1 111 ? -19.926 -0.656 28.235 1.00 97.75 111 HIS A C 1
ATOM 907 O O . HIS A 1 111 ? -20.627 -0.146 29.110 1.00 97.75 111 HIS A O 1
ATOM 913 N N . GLY A 1 112 ? -20.226 -1.833 27.676 1.00 97.56 112 GLY A N 1
ATOM 914 C CA . GLY A 1 112 ? -21.359 -2.664 28.089 1.00 97.56 112 GLY A CA 1
ATOM 915 C C . GLY A 1 112 ? -21.286 -3.019 29.573 1.00 97.56 112 GLY A C 1
ATOM 916 O O . GLY A 1 112 ? -22.196 -2.694 30.336 1.00 97.56 112 GLY A O 1
ATOM 917 N N . ARG A 1 113 ? -20.143 -3.555 30.016 1.00 97.88 113 ARG A N 1
ATOM 918 C CA . ARG A 1 113 ? -19.917 -3.889 31.430 1.00 97.88 113 ARG A CA 1
ATOM 919 C C . ARG A 1 113 ? -19.999 -2.669 32.351 1.00 97.88 113 ARG A C 1
ATOM 921 O O . ARG A 1 113 ? -20.523 -2.761 33.457 1.00 97.88 113 ARG A O 1
ATOM 928 N N . MET A 1 114 ? -19.505 -1.511 31.914 1.00 98.19 114 MET A N 1
ATOM 929 C CA . MET A 1 114 ? -19.605 -0.269 32.684 1.00 98.19 114 MET A CA 1
ATOM 930 C C . MET A 1 114 ? -21.064 0.171 32.852 1.00 98.19 114 MET A C 1
ATOM 932 O O . MET A 1 114 ? -21.439 0.627 33.932 1.00 98.19 114 MET A O 1
ATOM 936 N N . LYS A 1 115 ? -21.897 0.029 31.813 1.00 98.12 115 LYS A N 1
ATOM 937 C CA . LYS A 1 115 ? -23.336 0.314 31.902 1.00 98.12 115 LYS A CA 1
ATOM 938 C C . LYS A 1 115 ? -24.033 -0.618 32.888 1.00 98.12 115 LYS A C 1
ATOM 940 O O . LYS A 1 115 ? -24.770 -0.129 33.737 1.00 98.12 115 LYS A O 1
ATOM 945 N N . GLU A 1 116 ? -23.767 -1.920 32.816 1.00 98.12 116 GLU A N 1
ATOM 946 C CA . GLU A 1 116 ? -24.324 -2.905 33.756 1.00 98.12 116 GLU A CA 1
ATOM 947 C C . GLU A 1 116 ? -23.955 -2.574 35.206 1.00 98.12 116 GLU A C 1
ATOM 949 O O . GLU A 1 116 ? -24.824 -2.517 36.075 1.00 98.12 116 GLU A O 1
ATOM 954 N N . LEU A 1 117 ? -22.678 -2.269 35.461 1.00 98.25 117 LEU A N 1
ATOM 955 C CA . LEU A 1 117 ? -22.209 -1.882 36.792 1.00 98.25 117 LEU A CA 1
ATOM 956 C C . LEU A 1 117 ? -22.863 -0.591 37.292 1.00 98.25 117 LEU A C 1
ATOM 958 O O . LEU A 1 117 ? -23.202 -0.510 38.469 1.00 98.25 117 LEU A O 1
ATOM 962 N N . LYS A 1 118 ? -23.079 0.402 36.420 1.00 98.00 118 LYS A N 1
ATOM 963 C CA . LYS A 1 118 ? -23.809 1.627 36.785 1.00 98.00 118 LYS A CA 1
ATOM 964 C C . LYS A 1 118 ? -25.245 1.327 37.208 1.00 98.00 118 LYS A C 1
ATOM 966 O O . LYS A 1 118 ? -25.693 1.872 38.210 1.00 98.00 118 LYS A O 1
ATOM 971 N N . VAL A 1 119 ? -25.944 0.454 36.481 1.00 98.25 119 VAL A N 1
ATOM 972 C CA . VAL A 1 119 ? -27.315 0.046 36.829 1.00 98.25 119 VAL A CA 1
ATOM 973 C C . VAL A 1 119 ? -27.343 -0.677 38.176 1.00 98.25 119 VAL A C 1
ATOM 975 O O . VAL A 1 119 ? -28.178 -0.365 39.022 1.00 98.25 119 VAL A O 1
ATOM 978 N N . LEU A 1 120 ? -26.413 -1.608 38.404 1.00 98.19 120 LEU A N 1
ATOM 979 C CA . LEU A 1 120 ? -26.338 -2.352 39.661 1.00 98.19 120 LEU A CA 1
ATOM 980 C C . LEU A 1 120 ? -26.009 -1.441 40.852 1.00 98.19 120 LEU A C 1
ATOM 982 O O . LEU A 1 120 ? -26.605 -1.584 41.918 1.00 98.19 120 LEU A O 1
ATOM 986 N N . LEU A 1 121 ? -25.103 -0.480 40.661 1.00 98.19 121 LEU A N 1
ATOM 987 C CA . LEU A 1 121 ? -24.762 0.509 41.679 1.00 98.19 121 LEU A CA 1
ATOM 988 C C . LEU A 1 121 ? -25.969 1.382 42.038 1.00 98.19 121 LEU A C 1
ATOM 990 O O . LEU A 1 121 ? -26.249 1.564 43.219 1.00 98.19 121 LEU A O 1
ATOM 994 N N . GLU A 1 122 ? -26.702 1.871 41.037 1.00 98.12 122 GLU A N 1
ATOM 995 C CA . GLU A 1 122 ? -27.902 2.683 41.254 1.00 98.12 122 GLU A CA 1
ATOM 996 C C . GLU A 1 122 ? -28.993 1.889 41.987 1.00 98.12 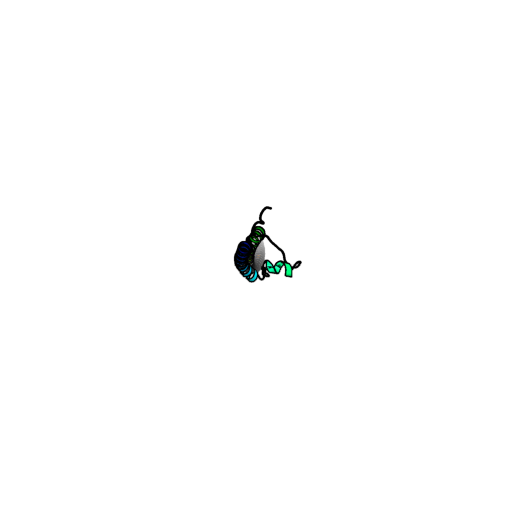122 GLU A C 1
ATOM 998 O O . GLU A 1 122 ? -29.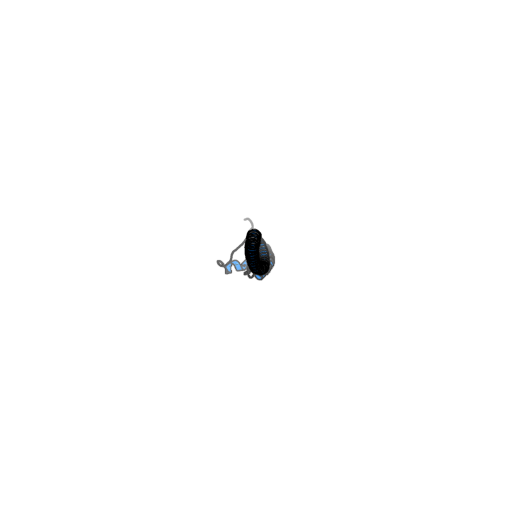584 2.370 42.950 1.00 98.12 122 GLU A O 1
ATOM 1003 N N . SER A 1 123 ? -29.207 0.627 41.605 1.00 97.69 123 SER A N 1
ATOM 1004 C CA . SER A 1 123 ? -30.145 -0.255 42.307 1.00 97.69 123 SER A CA 1
ATOM 1005 C C . SER A 1 123 ? -29.730 -0.505 43.757 1.00 97.69 123 SER A C 1
ATOM 1007 O O . SER A 1 123 ? -30.585 -0.510 44.642 1.00 97.69 123 SER A O 1
ATOM 1009 N N . SER A 1 124 ? -28.438 -0.728 44.013 1.00 97.94 124 SER A N 1
ATOM 1010 C CA . SER A 1 124 ? -27.928 -0.918 45.372 1.00 97.94 124 SER A CA 1
ATOM 1011 C C . SER A 1 124 ? -28.090 0.348 46.202 1.00 97.94 124 SER A C 1
ATOM 1013 O O . SER A 1 124 ? -28.450 0.258 47.372 1.00 97.94 124 SER A O 1
ATOM 1015 N N . ARG A 1 125 ? -27.841 1.518 45.606 1.00 98.12 125 ARG A N 1
ATOM 1016 C CA . ARG A 1 125 ? -28.026 2.811 46.260 1.00 98.12 125 ARG A CA 1
ATOM 1017 C C . ARG A 1 125 ? -29.483 3.014 46.666 1.00 98.12 125 ARG A C 1
ATOM 1019 O O . ARG A 1 125 ? -29.740 3.252 47.839 1.00 98.12 125 ARG A O 1
ATOM 1026 N N . ASN A 1 126 ? -30.421 2.825 45.739 1.00 97.88 126 ASN A N 1
ATOM 1027 C CA . ASN A 1 126 ? -31.852 2.941 46.031 1.00 97.88 126 ASN A CA 1
ATOM 1028 C C . ASN A 1 126 ? -32.277 1.979 47.146 1.00 97.88 126 ASN A C 1
ATOM 1030 O O . ASN A 1 126 ? -33.017 2.362 48.046 1.00 97.88 126 ASN A O 1
ATOM 1034 N N . ARG A 1 127 ? -31.755 0.745 47.137 1.00 97.88 127 ARG A N 1
ATOM 1035 C CA . ARG A 1 127 ? -32.063 -0.240 48.178 1.00 97.88 127 ARG A C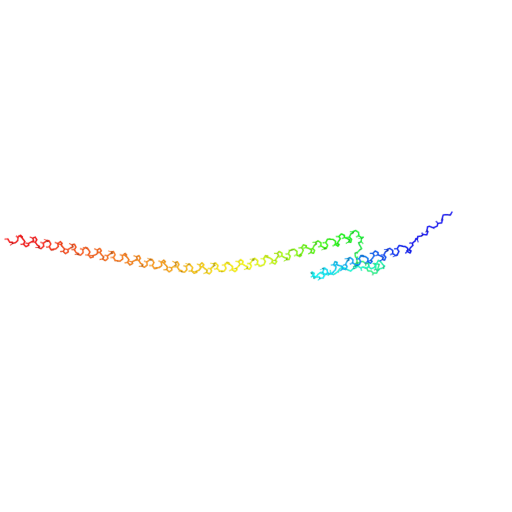A 1
ATOM 1036 C C . ARG A 1 127 ? -31.539 0.168 49.556 1.00 97.88 127 ARG A C 1
ATOM 1038 O O . ARG A 1 127 ? -32.213 -0.087 50.550 1.00 97.88 127 ARG A O 1
ATOM 1045 N N . VAL A 1 128 ? -30.351 0.767 49.623 1.00 97.81 128 VAL A N 1
ATOM 1046 C CA . VAL A 1 128 ? -29.801 1.310 50.874 1.00 97.81 128 VAL A CA 1
ATOM 1047 C C . VAL A 1 128 ? -30.660 2.473 51.365 1.00 97.81 128 VAL A C 1
ATOM 1049 O O . VAL A 1 128 ? -31.084 2.446 52.514 1.00 97.81 128 VAL A O 1
ATOM 1052 N N . GLU A 1 129 ? -31.008 3.419 50.489 1.00 96.94 129 GLU A N 1
ATOM 1053 C CA . GLU A 1 129 ? -31.862 4.563 50.844 1.00 96.94 129 GLU A CA 1
ATOM 1054 C C . GLU A 1 129 ? -33.257 4.124 51.339 1.00 96.94 129 GLU A C 1
ATOM 1056 O O . GLU A 1 129 ? -33.825 4.742 52.238 1.00 96.94 129 GLU A O 1
ATOM 1061 N N . GLU A 1 130 ? -33.831 3.053 50.781 1.00 97.19 130 GLU A N 1
ATOM 1062 C CA . GLU A 1 130 ? -35.072 2.447 51.288 1.00 97.19 130 GLU A CA 1
ATOM 1063 C C . GLU A 1 130 ? -34.902 1.847 52.689 1.00 97.19 130 GLU A C 1
ATOM 1065 O O . GLU A 1 130 ? -35.743 2.065 53.558 1.00 97.19 130 GLU A O 1
ATOM 1070 N N . LEU A 1 131 ? -33.819 1.099 52.921 1.00 97.00 131 LEU A N 1
ATOM 1071 C CA . LEU A 1 131 ? -33.549 0.471 54.216 1.00 97.00 131 LEU A CA 1
ATOM 1072 C C . L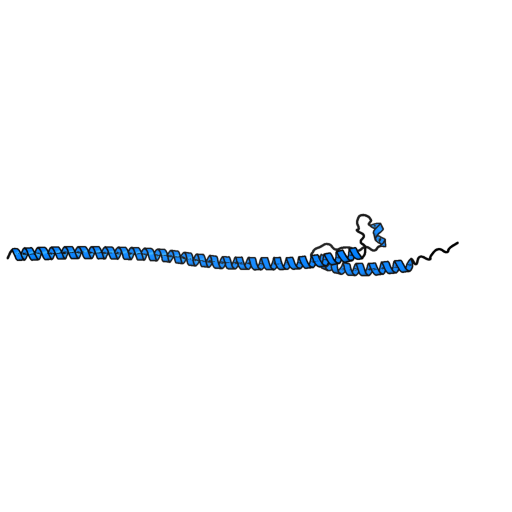EU A 1 131 ? -33.297 1.501 55.321 1.00 97.00 131 LEU A C 1
ATOM 1074 O O . LEU A 1 131 ? -33.759 1.304 56.445 1.00 97.00 131 LEU A O 1
ATOM 1078 N N . GLU A 1 132 ? -32.596 2.588 55.002 1.00 96.06 132 GLU A N 1
ATOM 1079 C CA . GLU A 1 132 ? -32.380 3.711 55.919 1.00 96.06 132 GLU A CA 1
ATOM 1080 C C . GLU A 1 132 ? -33.720 4.353 56.310 1.00 96.06 132 GLU A C 1
ATOM 1082 O O . GLU A 1 132 ? -34.012 4.488 57.497 1.00 96.06 132 GLU A O 1
ATOM 1087 N N . LYS A 1 133 ? -34.607 4.619 55.339 1.00 96.00 133 LYS A N 1
ATOM 1088 C CA . LYS A 1 133 ? -35.962 5.142 55.610 1.00 96.00 133 LYS A CA 1
ATOM 1089 C C . LYS A 1 133 ? -36.804 4.196 56.468 1.00 96.00 133 LYS A C 1
ATOM 1091 O O . LYS A 1 133 ? -37.490 4.647 57.385 1.00 96.00 133 LYS A O 1
ATOM 1096 N N . ASP A 1 134 ? -36.756 2.893 56.192 1.00 95.00 134 ASP A N 1
ATOM 1097 C CA . ASP A 1 134 ? -37.468 1.883 56.983 1.00 95.00 134 ASP A CA 1
ATOM 1098 C C . ASP A 1 134 ? -36.963 1.843 58.435 1.00 95.00 134 ASP A C 1
ATOM 1100 O O . ASP A 1 134 ? -37.746 1.649 59.371 1.00 95.00 134 ASP A O 1
ATOM 1104 N N . GLN A 1 135 ? -35.652 2.004 58.636 1.00 93.75 135 GLN A N 1
ATOM 1105 C CA . GLN A 1 135 ? -35.035 2.040 59.959 1.00 93.75 135 GLN A CA 1
ATOM 1106 C C . GLN A 1 135 ? -35.413 3.310 60.731 1.00 93.75 135 GLN A C 1
ATOM 1108 O O . GLN A 1 135 ? -35.750 3.218 61.917 1.00 93.75 135 GLN A O 1
ATOM 1113 N N . ASP A 1 136 ? -35.412 4.465 60.069 1.00 93.75 136 ASP A N 1
ATOM 1114 C CA . ASP A 1 136 ? -35.832 5.737 60.662 1.00 93.75 136 ASP A CA 1
ATOM 1115 C C . ASP A 1 136 ? -37.308 5.687 61.078 1.00 93.75 136 ASP A C 1
ATOM 1117 O O . ASP A 1 136 ? -37.656 6.050 62.204 1.00 93.75 136 ASP A O 1
ATOM 1121 N N . MET A 1 137 ? -38.177 5.140 60.217 1.00 93.31 137 MET A N 1
ATOM 1122 C CA . MET A 1 137 ? -39.600 4.978 60.525 1.00 93.31 137 MET A CA 1
ATOM 1123 C C . MET A 1 137 ? -39.814 4.059 61.732 1.00 93.31 137 MET A C 1
ATOM 1125 O O . MET A 1 137 ? -40.596 4.383 62.625 1.00 93.31 137 MET A O 1
ATOM 1129 N N . LYS A 1 138 ? -39.103 2.925 61.796 1.00 93.62 138 LYS A N 1
ATOM 1130 C CA . LYS A 1 138 ? -39.164 2.022 62.956 1.00 93.62 138 LYS A CA 1
ATOM 1131 C C . LYS A 1 138 ? -38.706 2.714 64.234 1.00 93.62 138 LYS A C 1
ATOM 1133 O O . LYS A 1 138 ? -39.371 2.568 65.254 1.00 93.62 138 LYS A O 1
ATOM 1138 N N . SER A 1 139 ? -37.606 3.463 64.180 1.00 92.81 13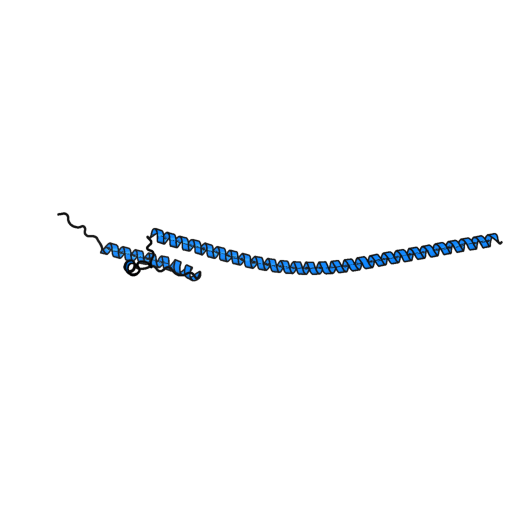9 SER A N 1
ATOM 1139 C CA . SER A 1 139 ? -37.079 4.190 65.342 1.00 92.81 139 SER A CA 1
ATOM 1140 C C . SER A 1 139 ? -38.092 5.213 65.860 1.00 92.81 139 SER A C 1
ATOM 1142 O O . SER A 1 139 ? -38.380 5.225 67.053 1.00 92.81 139 SER A O 1
ATOM 1144 N N . SER A 1 140 ? -38.727 5.973 64.962 1.00 92.12 140 SER A N 1
ATOM 1145 C CA . SER A 1 140 ? -39.782 6.927 65.325 1.00 92.12 140 SER A CA 1
ATOM 1146 C C . SER A 1 140 ? -40.998 6.252 65.976 1.00 92.12 140 SER A C 1
ATOM 1148 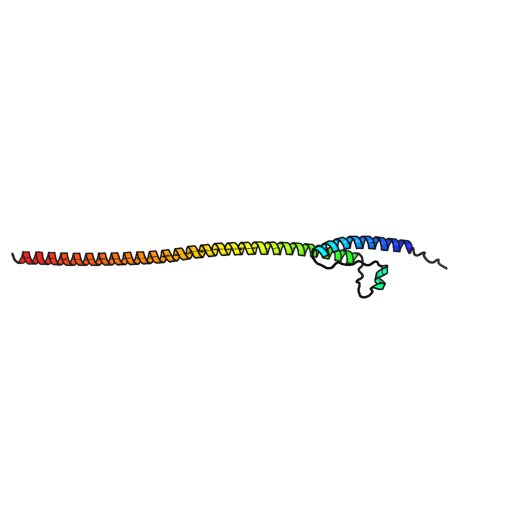O O . SER A 1 140 ? -41.506 6.753 66.978 1.00 92.12 140 SER A O 1
ATOM 1150 N N . ILE A 1 141 ? -41.434 5.093 65.466 1.00 93.00 141 ILE A N 1
ATOM 1151 C CA . ILE A 1 141 ? -42.530 4.317 66.074 1.00 93.00 141 ILE A CA 1
ATOM 1152 C C . ILE A 1 141 ? -42.157 3.866 67.494 1.00 93.00 141 ILE A C 1
ATOM 1154 O O . ILE A 1 141 ? -42.972 3.989 68.410 1.00 93.00 141 ILE A O 1
ATOM 1158 N N . PHE A 1 142 ? -40.932 3.366 67.692 1.00 90.81 142 PHE A N 1
ATOM 1159 C CA . PHE A 1 142 ? -40.462 2.942 69.014 1.00 90.81 142 PHE A CA 1
ATOM 1160 C C . PHE A 1 142 ? -40.390 4.105 70.010 1.00 90.81 142 PHE A C 1
ATOM 1162 O O . PHE A 1 142 ? -40.806 3.941 71.157 1.00 90.81 142 PHE A O 1
ATOM 1169 N N . GLU A 1 143 ? -39.908 5.275 69.587 1.00 91.56 143 GLU A N 1
ATOM 1170 C CA . GLU A 1 143 ? -39.875 6.479 70.427 1.00 91.56 143 GLU A CA 1
ATOM 1171 C C . GLU A 1 143 ? -41.285 6.910 70.855 1.00 91.56 143 GLU A C 1
ATOM 1173 O O . GLU A 1 143 ? -41.519 7.200 72.033 1.00 91.56 143 GLU A O 1
ATOM 1178 N N . GLU A 1 144 ? -42.249 6.889 69.929 1.00 92.44 144 GLU A N 1
ATOM 1179 C CA . GLU A 1 144 ? -43.637 7.257 70.217 1.00 92.44 144 GLU A CA 1
ATOM 1180 C C . GLU A 1 144 ? -44.305 6.266 71.191 1.00 92.44 144 GLU A C 1
ATOM 1182 O O . GLU A 1 144 ? -45.025 6.668 72.114 1.00 92.44 144 GLU A O 1
ATOM 1187 N N . GLU A 1 145 ? -44.062 4.961 71.029 1.00 91.88 145 GLU A N 1
ATOM 1188 C CA . GLU A 1 145 ? -44.521 3.944 71.983 1.00 91.88 145 GLU A CA 1
ATOM 1189 C C . GLU A 1 145 ? -43.886 4.117 73.366 1.00 91.88 145 GLU A C 1
ATOM 1191 O O . GLU A 1 145 ? -44.587 4.031 74.382 1.00 91.88 145 GLU A O 1
ATOM 1196 N N . GLU A 1 146 ? -42.583 4.399 73.434 1.00 91.06 146 GLU A N 1
ATOM 1197 C CA . GLU A 1 146 ? -41.887 4.642 74.697 1.00 91.06 146 GLU A CA 1
ATOM 1198 C C . GLU A 1 146 ? -42.465 5.866 75.423 1.00 91.06 146 GLU A C 1
ATOM 1200 O O . GLU A 1 146 ? -42.680 5.834 76.642 1.00 91.06 146 GLU A O 1
ATOM 1205 N N . GLU A 1 147 ? -42.774 6.938 74.691 1.00 91.12 147 GLU A N 1
ATOM 1206 C CA . GLU A 1 147 ? -43.399 8.130 75.258 1.00 91.12 147 GLU A CA 1
ATOM 1207 C C . GLU A 1 147 ? -44.809 7.830 75.796 1.00 91.12 147 GLU A C 1
ATOM 1209 O O . GLU A 1 147 ? -45.136 8.190 76.935 1.00 91.12 147 GLU A O 1
ATOM 1214 N N . LYS A 1 148 ? -45.628 7.086 75.038 1.00 91.75 148 LYS A N 1
ATOM 1215 C CA . LYS A 1 148 ? -46.958 6.623 75.482 1.00 91.75 148 LYS A CA 1
ATOM 1216 C C . LYS A 1 148 ? -46.870 5.775 76.753 1.00 91.75 148 LYS A C 1
ATOM 1218 O O . LYS A 1 148 ? -47.654 5.977 77.689 1.00 91.75 148 LYS A O 1
ATOM 1223 N N . LEU A 1 149 ? -45.901 4.865 76.833 1.00 91.19 149 LEU A N 1
ATOM 1224 C CA . LEU A 1 149 ? -45.639 4.039 78.017 1.00 91.19 149 LEU A CA 1
ATOM 1225 C C . LEU A 1 149 ? -45.206 4.885 79.225 1.00 91.19 149 LEU A C 1
ATOM 1227 O O . LEU A 1 149 ? -45.708 4.697 80.337 1.00 91.19 149 LEU A O 1
ATOM 1231 N N . LYS A 1 150 ? -44.318 5.866 79.029 1.00 90.06 150 LYS A N 1
ATOM 1232 C CA . LYS A 1 150 ? -43.913 6.804 80.092 1.00 90.06 150 LYS A CA 1
ATOM 1233 C C . LYS A 1 150 ? -45.102 7.619 80.602 1.00 90.06 150 LYS A C 1
ATOM 1235 O O . LYS A 1 150 ? -45.257 7.777 81.816 1.00 90.06 150 LYS A O 1
ATOM 1240 N N . ASN A 1 151 ? -45.951 8.108 79.703 1.00 90.06 151 ASN A N 1
ATOM 1241 C CA . ASN A 1 151 ? -47.112 8.929 80.045 1.00 90.06 151 ASN A CA 1
ATOM 1242 C C . ASN A 1 151 ? -48.191 8.125 80.787 1.00 90.06 151 ASN A C 1
ATOM 1244 O O . ASN A 1 151 ? -48.694 8.577 81.819 1.00 90.06 151 ASN A O 1
ATOM 1248 N N . THR A 1 152 ? -48.493 6.904 80.339 1.00 90.19 152 THR A N 1
ATOM 1249 C CA . THR A 1 152 ? -49.421 6.001 81.046 1.00 90.19 152 THR A CA 1
ATOM 1250 C C . THR A 1 152 ? -48.900 5.616 82.431 1.00 90.19 152 THR A C 1
ATOM 1252 O O . THR A 1 152 ? -49.649 5.703 83.408 1.00 90.19 152 THR A O 1
ATOM 1255 N N . LYS A 1 153 ? -47.604 5.295 82.564 1.00 86.75 153 LYS A N 1
ATOM 1256 C CA . LYS A 1 153 ? -46.967 5.028 83.865 1.00 86.75 153 LYS A CA 1
ATOM 1257 C C . LYS A 1 153 ? -47.086 6.216 84.827 1.00 86.75 153 LYS A C 1
ATOM 1259 O O . LYS A 1 153 ? -47.460 6.020 85.983 1.00 86.75 153 LYS A O 1
ATOM 1264 N N . LYS A 1 154 ? -46.807 7.440 84.358 1.00 87.44 154 LYS A N 1
ATOM 1265 C CA . LYS A 1 154 ? -46.966 8.671 85.157 1.00 87.44 154 LYS A CA 1
ATOM 1266 C C . LYS A 1 154 ? -48.415 8.875 85.610 1.00 87.44 154 LYS A C 1
ATOM 1268 O O . LYS A 1 154 ? -48.643 9.163 86.781 1.00 87.44 154 LYS A O 1
ATOM 1273 N N . SER A 1 155 ? -49.386 8.679 84.715 1.00 86.06 155 SER A N 1
ATOM 1274 C CA . SER A 1 155 ? -50.810 8.841 85.036 1.00 86.06 155 SER A CA 1
ATOM 1275 C C . SER A 1 155 ? -51.298 7.837 86.086 1.00 86.06 155 SER A C 1
ATOM 1277 O O . SER A 1 155 ? -52.066 8.210 86.970 1.00 86.06 155 SER A O 1
ATOM 1279 N N . MET A 1 156 ? -50.831 6.584 86.037 1.00 82.50 156 MET A N 1
ATOM 1280 C CA . MET A 1 156 ? -51.154 5.592 87.070 1.00 82.50 156 MET A CA 1
ATOM 1281 C C . MET A 1 156 ? -50.581 5.974 88.439 1.00 82.50 156 MET A C 1
ATOM 1283 O O . MET A 1 156 ? -51.281 5.861 89.437 1.00 82.50 156 MET A O 1
ATOM 1287 N N . HIS A 1 157 ? -49.340 6.469 88.489 1.00 76.25 157 HIS A N 1
ATOM 1288 C CA . HIS A 1 157 ? -48.704 6.892 89.744 1.00 76.25 157 HIS A CA 1
ATOM 1289 C C . HIS A 1 157 ? -49.357 8.120 90.394 1.00 76.25 157 HIS A C 1
ATOM 1291 O O . HIS A 1 157 ? -49.251 8.279 91.599 1.00 76.25 157 HIS A O 1
ATOM 1297 N N . GLN A 1 158 ? -50.028 8.982 89.627 1.00 71.50 158 GLN A N 1
ATOM 1298 C CA . GLN A 1 158 ? -50.785 10.118 90.174 1.00 71.50 158 GLN A CA 1
ATOM 1299 C C . GLN A 1 158 ? -52.179 9.743 90.698 1.00 71.50 158 GLN A C 1
ATOM 1301 O O . GLN A 1 158 ? -52.821 10.570 91.341 1.00 71.50 158 GLN A O 1
ATOM 1306 N N . LYS A 1 159 ? -52.679 8.543 90.378 1.00 64.50 159 LYS A N 1
ATOM 1307 C CA . LYS A 1 159 ? -54.016 8.068 90.773 1.00 64.50 159 LYS A CA 1
ATOM 1308 C C . LYS A 1 159 ? -54.006 7.131 91.991 1.00 64.50 159 LYS A C 1
ATOM 1310 O O . LYS A 1 159 ? -55.088 6.740 92.422 1.00 64.50 159 LYS A O 1
ATOM 1315 N N . MET A 1 160 ? -52.831 6.763 92.508 1.00 51.66 160 MET A N 1
ATOM 1316 C CA . MET A 1 160 ? -52.647 6.062 93.791 1.00 51.66 160 MET A CA 1
ATOM 1317 C C . MET A 1 160 ? -52.287 7.059 94.885 1.00 51.66 160 MET A C 1
ATOM 1319 O O . MET A 1 160 ? -52.722 6.819 96.030 1.00 51.66 160 MET A O 1
#

pLDDT: mean 89.04, std 13.03, range [40.31, 98.56]

Secondary structure (DSSP, 8-state):
-PPPP---HHHHHHHHHHHHHHHHHHHHHHHHHHHHTTPPPPPPPPGGGTGGGTTS-----HHHHHHHHHHHHHHHHHHHHHHHHHHHHHHHHHHHHHHHHHHHHHHHHHHHHHHHHHHHHHHHHHHHHHHHHHHHHHHHHHHHHHHHHHHHHHHHHT--

Sequence (160 aa):
MPHRGDVDYENDDMRISSNYRVEVEEWQDINKELKKHGLPIVKILHPSDVTLLSGRTICMDLPMSQTVRENFISLMVDCDHRQNLLQDLILSNNQIKEDLTKQTDLMEKYHGRMKELKVLLESSRNRVEELEKDQDMKSSIFEEEEEKLKNTKKSMHQKM

Foldseek 3Di:
DDDDDPDPPVVVVVVLVVVLVVLQVLQVVLQVLCVVVVHHGDDRDRPVCCVVQPPNDDDDDPVRSVVVSVVSVVVSVVVVVVVVVVVVVVVVVVVVVVVVVVVVVVVVVVVVVVVVVVVVVVVVVVVVVVVVVVVVVVVVVVVVVVVVVVVVVVVVVVVD